Protein AF-A0A7W4GIZ9-F1 (afdb_monomer_lite)

Secondary structure (DSSP, 8-state):
--PPPP-TTSS--S--PPP---HHHHHHHHHHHHHHSTTHHHHHHHHHHHHHHH--TT-----TT-TT-HHHHHT-

pLDDT: mean 92.17, std 9.51, range [44.81, 98.25]

Sequence (76 aa):
MNSQQDTIYAHVTDQIADFQFDQRVAGVFNDMIRRSVPGYAQIINTIGDFANRFVTPQSNIYDLGSSLGSATLSIR

Structure (mmCIF, N/CA/C/O backbone):
data_AF-A0A7W4GIZ9-F1
#
_entry.id   AF-A0A7W4GIZ9-F1
#
loop_
_atom_site.group_PDB
_atom_site.id
_atom_site.type_symbol
_atom_site.label_atom_id
_atom_site.label_alt_id
_atom_site.label_comp_id
_atom_site.label_asym_id
_atom_site.label_entity_id
_atom_site.label_seq_id
_atom_site.pdbx_PDB_ins_code
_atom_site.Cartn_x
_atom_site.Cartn_y
_atom_site.Cartn_z
_atom_site.occupancy
_atom_site.B_iso_or_equiv
_atom_site.auth_seq_id
_atom_site.auth_comp_id
_atom_site.auth_asym_id
_atom_site.auth_atom_id
_atom_site.pdbx_PDB_model_num
ATOM 1 N N . MET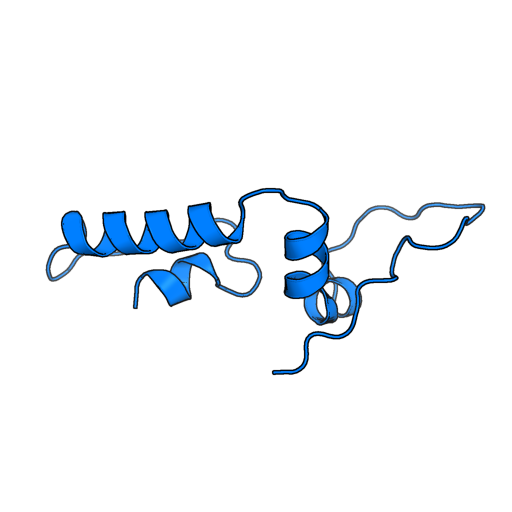 A 1 1 ? 7.834 -14.883 3.110 1.00 44.81 1 MET A N 1
ATOM 2 C CA . MET A 1 1 ? 7.515 -15.003 1.672 1.00 44.81 1 MET A CA 1
ATOM 3 C C . MET A 1 1 ? 8.598 -14.265 0.908 1.00 44.81 1 MET A C 1
ATOM 5 O O . MET A 1 1 ? 8.810 -13.099 1.210 1.00 44.81 1 MET A O 1
ATOM 9 N N . ASN A 1 2 ? 9.334 -14.934 0.018 1.00 46.31 2 ASN A N 1
ATOM 10 C CA . ASN A 1 2 ? 10.335 -14.261 -0.815 1.00 46.31 2 ASN A CA 1
ATOM 11 C C . ASN A 1 2 ? 9.601 -13.329 -1.785 1.00 46.31 2 ASN A C 1
ATOM 13 O O . ASN A 1 2 ? 8.958 -13.811 -2.713 1.00 46.31 2 ASN A O 1
ATOM 17 N N . SER A 1 3 ? 9.654 -12.016 -1.546 1.00 62.19 3 SER A N 1
ATOM 18 C CA . SER A 1 3 ? 9.219 -11.033 -2.537 1.00 62.19 3 SER A CA 1
ATOM 19 C C . SER A 1 3 ? 10.184 -11.109 -3.711 1.00 62.19 3 SER A C 1
ATOM 21 O O . SER A 1 3 ? 11.389 -10.913 -3.529 1.00 62.19 3 SER A O 1
ATOM 23 N N . GLN A 1 4 ? 9.674 -11.427 -4.898 1.00 84.44 4 GLN A N 1
ATOM 24 C CA . GLN A 1 4 ? 10.476 -11.310 -6.107 1.00 84.44 4 GLN A CA 1
ATOM 25 C C . GLN A 1 4 ? 10.862 -9.841 -6.298 1.00 84.44 4 GLN A C 1
ATOM 27 O O . GLN A 1 4 ? 10.100 -8.942 -5.941 1.00 84.44 4 GLN A O 1
ATOM 32 N N . GLN A 1 5 ? 12.071 -9.615 -6.804 1.00 89.94 5 GLN A N 1
ATOM 33 C CA . GLN A 1 5 ? 12.549 -8.269 -7.076 1.00 89.94 5 GLN A CA 1
ATOM 34 C C . GLN A 1 5 ? 11.699 -7.622 -8.176 1.00 89.94 5 GLN A C 1
ATOM 36 O O . GLN A 1 5 ? 11.512 -8.220 -9.237 1.00 89.94 5 GLN A O 1
ATOM 41 N N . ASP A 1 6 ? 11.232 -6.398 -7.941 1.00 93.69 6 ASP A N 1
ATOM 42 C CA . ASP A 1 6 ? 10.526 -5.617 -8.948 1.00 93.69 6 ASP A CA 1
ATOM 43 C C . ASP A 1 6 ? 11.471 -5.243 -10.096 1.00 93.69 6 ASP A C 1
ATOM 45 O O . ASP A 1 6 ? 12.545 -4.664 -9.903 1.00 93.69 6 ASP A O 1
ATOM 49 N N . THR A 1 7 ? 11.051 -5.612 -11.302 1.00 92.50 7 THR A N 1
ATOM 50 C CA . THR A 1 7 ? 11.714 -5.303 -12.573 1.00 92.50 7 THR A CA 1
ATOM 51 C C . THR A 1 7 ? 10.710 -4.886 -13.656 1.00 92.50 7 THR A C 1
ATOM 53 O O . THR A 1 7 ? 11.098 -4.748 -14.814 1.00 92.50 7 THR A O 1
ATOM 56 N N . ILE A 1 8 ? 9.434 -4.645 -13.302 1.00 90.56 8 ILE A N 1
ATOM 57 C CA . ILE A 1 8 ? 8.329 -4.455 -14.265 1.00 90.56 8 ILE A CA 1
ATOM 58 C C . ILE A 1 8 ? 8.603 -3.286 -15.219 1.00 90.56 8 ILE A C 1
ATOM 60 O O . ILE A 1 8 ? 8.306 -3.381 -16.407 1.00 90.56 8 ILE A O 1
ATOM 64 N N . TYR A 1 9 ? 9.221 -2.217 -14.714 1.00 89.31 9 TYR A N 1
ATOM 65 C CA . TYR A 1 9 ? 9.553 -1.009 -15.478 1.00 89.31 9 TYR A CA 1
ATOM 66 C C . TYR A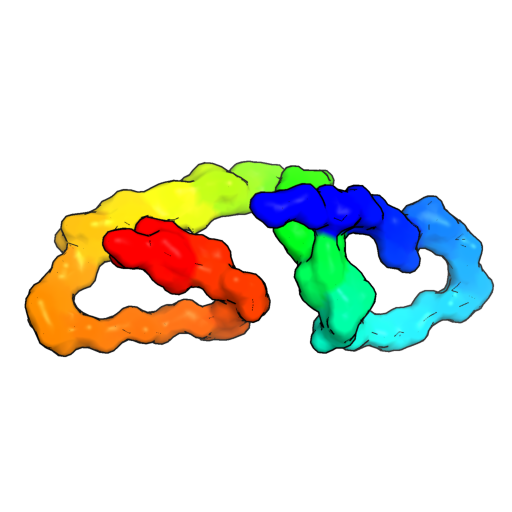 1 9 ? 11.067 -0.748 -15.558 1.00 89.31 9 TYR A C 1
ATOM 68 O O . TYR A 1 9 ? 11.498 0.388 -15.737 1.00 89.31 9 TYR A O 1
ATOM 76 N N . ALA A 1 10 ? 11.900 -1.785 -15.402 1.00 89.81 10 ALA A N 1
ATOM 77 C CA . ALA A 1 10 ? 13.361 -1.643 -15.373 1.00 89.81 10 ALA A CA 1
ATOM 78 C C . ALA A 1 10 ? 14.009 -1.450 -16.761 1.00 89.81 10 ALA A C 1
ATOM 80 O O . ALA A 1 10 ? 15.192 -1.116 -16.844 1.00 89.81 10 ALA A O 1
ATOM 81 N N . HIS A 1 11 ? 13.259 -1.666 -17.845 1.00 87.44 11 HIS A N 1
ATOM 82 C CA . HIS A 1 11 ? 13.753 -1.591 -19.220 1.00 87.44 11 HIS A CA 1
ATOM 83 C C . HIS A 1 11 ? 12.978 -0.564 -20.046 1.00 87.44 11 HIS A C 1
ATOM 85 O O . HIS A 1 11 ? 11.764 -0.410 -19.902 1.00 87.44 11 HIS A O 1
ATOM 91 N N . VAL A 1 12 ? 13.690 0.116 -20.946 1.00 86.19 12 VAL A N 1
ATOM 92 C CA . VAL A 1 12 ? 13.085 1.034 -21.917 1.00 86.19 12 VAL A CA 1
ATOM 93 C C . VAL A 1 12 ? 12.171 0.237 -22.846 1.00 86.19 12 VAL A C 1
ATOM 95 O O . VAL A 1 12 ? 12.577 -0.794 -23.378 1.00 86.19 12 VAL A O 1
ATOM 98 N N . THR A 1 13 ? 10.944 0.717 -23.031 1.00 83.38 13 THR A N 1
ATOM 99 C CA . THR A 1 13 ? 9.949 0.126 -23.933 1.00 83.38 13 THR A CA 1
ATOM 100 C C . THR A 1 13 ? 9.378 1.232 -24.815 1.00 83.38 13 THR A C 1
ATOM 102 O O . THR A 1 13 ? 9.070 2.309 -24.308 1.00 83.38 13 THR A O 1
ATOM 105 N N . ASP A 1 14 ? 9.218 0.971 -26.115 1.00 82.69 14 ASP A N 1
ATOM 106 C CA . ASP A 1 14 ? 8.731 1.965 -27.088 1.00 82.69 14 ASP A CA 1
ATOM 107 C C . ASP A 1 14 ? 7.276 2.402 -26.835 1.00 82.69 14 ASP A C 1
ATOM 109 O O . ASP A 1 14 ? 6.864 3.489 -27.239 1.00 82.69 14 ASP A O 1
ATOM 113 N N . GLN A 1 15 ? 6.494 1.565 -26.146 1.00 81.75 15 GLN A N 1
ATOM 114 C CA . GLN A 1 15 ? 5.135 1.867 -25.706 1.00 81.75 15 GLN A CA 1
ATOM 115 C C . GLN A 1 15 ? 4.962 1.506 -24.232 1.00 81.75 15 GLN A C 1
ATOM 117 O O . GLN A 1 15 ? 5.093 0.346 -23.841 1.00 81.75 15 GLN A O 1
ATOM 122 N N . ILE A 1 16 ? 4.632 2.507 -23.419 1.00 82.19 16 ILE A N 1
ATOM 123 C CA . ILE A 1 16 ? 4.232 2.316 -22.026 1.00 82.19 16 ILE A CA 1
ATOM 124 C C . ILE A 1 16 ? 2.713 2.152 -22.027 1.00 82.19 16 ILE A C 1
ATOM 126 O O . ILE A 1 16 ? 1.989 3.096 -22.333 1.00 82.19 16 ILE A O 1
ATOM 130 N N . ALA A 1 17 ? 2.242 0.939 -21.744 1.00 84.50 17 ALA A N 1
ATOM 131 C CA . ALA A 1 17 ? 0.819 0.682 -21.554 1.00 84.50 17 ALA A CA 1
ATOM 132 C C . ALA A 1 17 ? 0.303 1.380 -20.284 1.00 84.50 17 ALA A C 1
ATOM 134 O O . ALA A 1 17 ? 1.076 1.643 -19.359 1.00 84.50 17 ALA A O 1
ATOM 135 N N . ASP A 1 18 ? -1.007 1.632 -20.224 1.00 90.38 18 ASP A N 1
ATOM 136 C CA . ASP A 1 18 ? -1.643 2.171 -19.023 1.00 90.38 18 ASP A CA 1
ATOM 137 C C . ASP A 1 18 ? -1.379 1.271 -17.810 1.00 90.38 18 ASP A C 1
ATOM 139 O O . ASP A 1 18 ? -1.376 0.038 -17.896 1.00 90.38 18 ASP A O 1
ATOM 143 N N . PHE A 1 19 ? -1.165 1.903 -16.657 1.00 92.31 19 PHE A N 1
ATOM 144 C CA . PHE A 1 19 ? -0.920 1.178 -15.420 1.00 92.31 19 PHE A CA 1
ATOM 145 C C . PHE A 1 19 ? -2.139 0.333 -15.034 1.00 92.31 19 PHE A C 1
ATOM 147 O O . PHE A 1 19 ? -3.256 0.836 -14.912 1.00 92.31 19 PHE A O 1
ATOM 154 N N . GLN A 1 20 ? -1.892 -0.943 -14.742 1.00 94.12 20 GLN A N 1
ATOM 155 C CA . GLN A 1 20 ? -2.883 -1.851 -14.187 1.00 94.12 20 GLN A CA 1
ATOM 156 C C . GLN A 1 20 ? -2.313 -2.548 -12.955 1.00 94.12 20 GLN A C 1
ATOM 158 O O . GLN A 1 20 ? -1.230 -3.131 -12.999 1.00 94.12 20 GLN A O 1
ATOM 163 N N . PHE A 1 21 ? -3.077 -2.546 -11.862 1.00 94.56 21 PHE A N 1
ATOM 164 C CA . PHE A 1 21 ? -2.769 -3.368 -10.695 1.00 94.56 21 PHE A CA 1
ATOM 165 C C . PHE A 1 21 ? -3.173 -4.824 -10.972 1.00 94.56 21 PHE A C 1
ATOM 167 O O . PHE A 1 21 ? -4.277 -5.256 -10.645 1.00 94.56 21 PHE A O 1
ATOM 174 N N . ASP A 1 22 ? -2.302 -5.563 -11.653 1.00 94.69 22 ASP A N 1
ATOM 175 C CA . ASP A 1 22 ? -2.518 -6.957 -12.044 1.00 94.69 22 ASP A CA 1
ATOM 176 C C . ASP A 1 22 ? -1.688 -7.940 -11.192 1.00 94.69 22 ASP A C 1
ATOM 178 O O . ASP A 1 22 ? -1.047 -7.569 -10.206 1.00 94.69 22 ASP A O 1
ATOM 182 N N . GLN A 1 23 ? -1.689 -9.222 -11.571 1.00 94.44 23 GLN A N 1
ATOM 183 C CA . GLN A 1 23 ? -0.926 -10.266 -10.876 1.00 94.44 23 GLN A CA 1
ATOM 184 C C . GLN A 1 23 ? 0.590 -10.026 -10.885 1.00 94.44 23 GLN A C 1
ATOM 186 O O . GLN A 1 23 ? 1.275 -10.437 -9.950 1.00 94.44 23 GLN A O 1
ATOM 191 N N . ARG A 1 24 ? 1.123 -9.355 -11.914 1.00 92.75 24 ARG A N 1
ATOM 192 C CA . ARG A 1 24 ? 2.554 -9.042 -11.998 1.00 92.75 24 ARG A CA 1
ATOM 193 C C . ARG A 1 24 ? 2.899 -7.997 -10.946 1.00 92.75 24 ARG A C 1
ATOM 195 O O . ARG A 1 24 ? 3.798 -8.233 -10.145 1.00 92.75 24 ARG A O 1
ATOM 202 N N . VAL A 1 25 ? 2.133 -6.901 -10.896 1.00 94.56 25 VAL A N 1
ATOM 203 C CA . VAL A 1 25 ? 2.301 -5.839 -9.888 1.00 94.56 25 VAL A CA 1
ATOM 204 C C . VAL A 1 25 ? 2.109 -6.397 -8.480 1.00 94.56 25 VAL A C 1
ATOM 206 O O . VAL A 1 25 ? 2.968 -6.195 -7.627 1.00 94.56 25 VAL A O 1
ATOM 209 N N . ALA A 1 26 ? 1.042 -7.164 -8.239 1.00 95.12 26 ALA A N 1
ATOM 210 C CA . ALA A 1 26 ? 0.785 -7.776 -6.936 1.00 95.12 26 ALA A CA 1
ATOM 211 C C . ALA A 1 26 ? 1.926 -8.711 -6.484 1.00 95.12 26 ALA A C 1
ATOM 213 O O . ALA A 1 26 ? 2.292 -8.704 -5.309 1.00 95.12 26 ALA A O 1
ATOM 214 N N . GLY A 1 27 ? 2.526 -9.474 -7.406 1.00 94.88 27 GLY A N 1
ATOM 215 C CA . GLY A 1 27 ? 3.61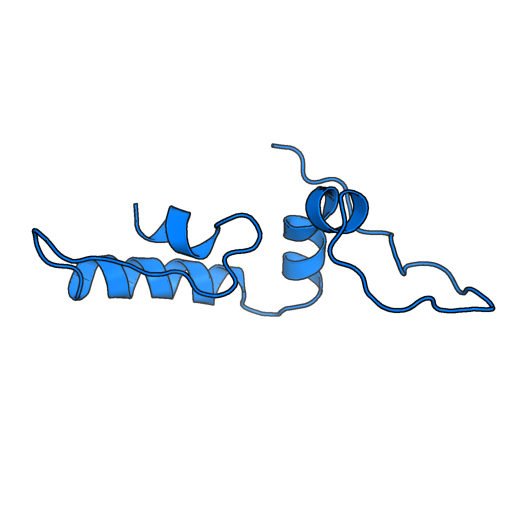5 -10.411 -7.111 1.00 94.88 27 GLY A CA 1
ATOM 216 C C . GLY A 1 27 ? 4.912 -9.756 -6.621 1.00 94.88 27 GLY A C 1
ATOM 217 O O . GLY A 1 27 ? 5.657 -10.374 -5.857 1.00 94.88 27 GLY A O 1
ATOM 218 N N . VAL A 1 28 ? 5.164 -8.502 -7.006 1.00 94.75 28 VAL A N 1
ATOM 219 C CA . VAL A 1 28 ? 6.366 -7.740 -6.611 1.00 94.75 28 VAL A CA 1
ATOM 220 C C . VAL A 1 28 ? 6.057 -6.525 -5.734 1.00 94.75 28 VAL A C 1
ATOM 222 O O . VAL A 1 28 ? 6.976 -5.820 -5.327 1.00 94.75 28 VAL A O 1
ATOM 225 N N . PHE A 1 29 ? 4.789 -6.284 -5.387 1.00 95.31 29 PHE A N 1
ATOM 226 C CA . PHE A 1 29 ? 4.324 -5.038 -4.765 1.00 95.31 29 PHE A CA 1
ATOM 227 C C . PHE A 1 29 ? 5.111 -4.633 -3.509 1.00 95.31 29 PHE A C 1
ATOM 229 O O . PHE A 1 29 ? 5.477 -3.471 -3.345 1.00 95.31 29 PHE A O 1
ATOM 236 N N . ASN A 1 30 ? 5.431 -5.596 -2.639 1.00 92.19 30 ASN A N 1
ATOM 237 C CA . ASN A 1 30 ? 6.211 -5.329 -1.426 1.00 92.19 30 ASN A CA 1
ATOM 238 C C . ASN A 1 30 ? 7.620 -4.806 -1.737 1.00 92.19 30 ASN A C 1
ATOM 240 O O . ASN A 1 30 ? 8.113 -3.915 -1.047 1.00 92.19 30 ASN A O 1
ATOM 244 N N . ASP A 1 31 ? 8.271 -5.361 -2.758 1.00 94.75 31 ASP A N 1
ATOM 245 C CA . ASP A 1 31 ? 9.601 -4.929 -3.176 1.00 94.75 31 ASP A CA 1
ATOM 246 C C . ASP A 1 31 ? 9.540 -3.595 -3.935 1.00 94.75 31 ASP A C 1
ATOM 248 O O . ASP A 1 31 ? 10.300 -2.679 -3.615 1.00 94.75 31 ASP A O 1
ATOM 252 N N . MET A 1 32 ? 8.564 -3.455 -4.841 1.00 95.06 32 MET A N 1
ATOM 253 C CA . MET A 1 32 ? 8.259 -2.223 -5.575 1.00 95.06 32 MET A CA 1
ATOM 254 C C . MET A 1 32 ? 8.121 -1.033 -4.617 1.00 95.06 32 MET A C 1
ATOM 256 O O . MET A 1 32 ? 8.839 -0.039 -4.742 1.00 95.06 32 MET A O 1
ATOM 260 N N . ILE A 1 33 ? 7.249 -1.133 -3.609 1.00 94.75 33 ILE A N 1
ATOM 261 C CA . ILE A 1 33 ? 6.997 -0.042 -2.658 1.00 94.75 33 ILE A CA 1
ATOM 262 C C . ILE A 1 33 ? 8.207 0.217 -1.757 1.00 94.75 33 ILE A C 1
ATOM 264 O O . ILE A 1 33 ? 8.583 1.371 -1.558 1.00 94.75 33 ILE A O 1
ATOM 268 N N . ARG A 1 34 ? 8.870 -0.832 -1.249 1.00 90.88 34 ARG A N 1
ATOM 269 C CA . ARG A 1 34 ? 10.047 -0.685 -0.373 1.00 90.88 34 ARG A CA 1
ATOM 270 C C . ARG A 1 34 ? 11.174 0.118 -1.028 1.00 90.88 34 ARG A C 1
ATOM 272 O O . ARG A 1 34 ? 11.922 0.793 -0.323 1.00 90.88 34 ARG A O 1
ATOM 279 N N . ARG A 1 35 ? 11.315 0.024 -2.351 1.00 92.00 35 ARG A N 1
ATOM 280 C CA . ARG A 1 35 ? 12.368 0.701 -3.122 1.00 92.00 35 ARG A CA 1
ATOM 281 C C . ARG A 1 35 ? 11.959 2.072 -3.654 1.00 92.00 35 ARG A C 1
ATOM 283 O O . ARG A 1 35 ? 12.838 2.881 -3.928 1.00 92.00 35 ARG A O 1
ATOM 290 N N . SER A 1 36 ? 10.661 2.325 -3.811 1.00 94.31 36 SER A N 1
ATOM 291 C CA . SER A 1 36 ? 10.138 3.548 -4.440 1.00 94.31 36 SER A CA 1
ATOM 292 C C . SER A 1 36 ? 9.506 4.542 -3.463 1.00 94.31 36 SER A C 1
ATOM 294 O O . SER A 1 36 ? 9.411 5.722 -3.789 1.00 94.31 36 SER A O 1
ATOM 296 N N . VAL A 1 37 ? 9.113 4.106 -2.260 1.00 95.88 37 VAL A N 1
ATOM 297 C CA . VAL A 1 37 ? 8.481 4.957 -1.241 1.00 95.88 37 VAL A CA 1
ATOM 298 C C . VAL A 1 37 ? 9.353 5.005 0.021 1.00 95.88 37 VAL A C 1
ATOM 300 O O . VAL A 1 37 ? 9.274 4.118 0.880 1.00 95.88 37 VAL A O 1
ATOM 303 N N . PRO A 1 38 ? 10.195 6.045 0.176 1.00 96.75 38 PRO A N 1
ATOM 304 C CA . PRO A 1 38 ? 10.998 6.234 1.377 1.00 96.75 38 PRO A CA 1
ATOM 305 C C . PRO A 1 38 ? 10.125 6.308 2.634 1.00 96.75 38 PRO A C 1
ATOM 307 O O . PRO A 1 38 ? 9.118 7.009 2.668 1.00 96.75 38 PRO A O 1
ATOM 310 N N . GLY A 1 39 ? 10.516 5.585 3.684 1.00 96.56 39 GLY A N 1
ATOM 311 C CA . GLY A 1 39 ? 9.804 5.602 4.965 1.00 96.56 39 GLY A CA 1
ATOM 312 C C . GLY A 1 39 ? 8.513 4.778 5.011 1.00 96.56 39 GLY A C 1
ATOM 313 O O . GLY A 1 39 ? 7.878 4.750 6.060 1.00 96.56 39 GLY A O 1
ATOM 314 N N . TYR A 1 40 ? 8.145 4.049 3.949 1.00 96.25 40 TYR A N 1
ATOM 315 C CA . TYR A 1 40 ? 6.919 3.238 3.929 1.00 96.25 40 TYR A CA 1
ATOM 316 C C . TYR A 1 40 ? 6.792 2.293 5.134 1.00 96.25 40 TYR A C 1
ATOM 318 O O . TYR A 1 40 ? 5.759 2.266 5.796 1.00 96.25 40 TYR A O 1
ATOM 326 N N . ALA A 1 41 ? 7.861 1.565 5.476 1.00 94.88 41 ALA A N 1
ATOM 327 C CA . ALA A 1 41 ? 7.854 0.664 6.631 1.00 94.88 41 ALA A CA 1
ATOM 328 C C . ALA A 1 41 ? 7.594 1.406 7.954 1.00 94.88 41 ALA A C 1
ATOM 330 O O . ALA A 1 41 ? 6.871 0.903 8.809 1.00 94.88 41 ALA A O 1
ATOM 331 N N . GLN A 1 42 ? 8.138 2.619 8.100 1.00 97.56 42 GLN A N 1
ATOM 332 C CA . GLN A 1 42 ? 7.903 3.445 9.281 1.00 97.56 42 GLN A CA 1
ATOM 333 C C . GLN A 1 42 ? 6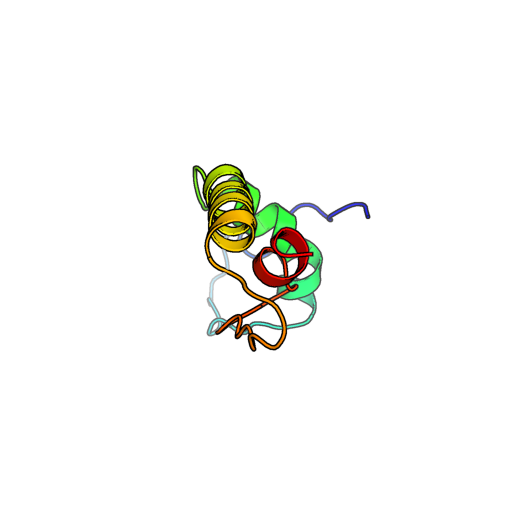.439 3.887 9.360 1.00 97.56 42 GLN A C 1
ATOM 335 O O . GLN A 1 42 ? 5.849 3.811 10.430 1.00 97.56 42 GLN A O 1
ATOM 340 N N . ILE A 1 43 ? 5.842 4.286 8.232 1.00 97.00 43 ILE A N 1
ATOM 341 C CA . ILE A 1 43 ? 4.423 4.662 8.157 1.00 97.00 43 ILE A CA 1
ATOM 342 C C . ILE A 1 43 ? 3.533 3.491 8.585 1.00 97.00 43 ILE A C 1
ATOM 344 O O . ILE A 1 43 ? 2.650 3.683 9.417 1.00 97.00 43 ILE A O 1
ATOM 348 N N . ILE A 1 44 ? 3.78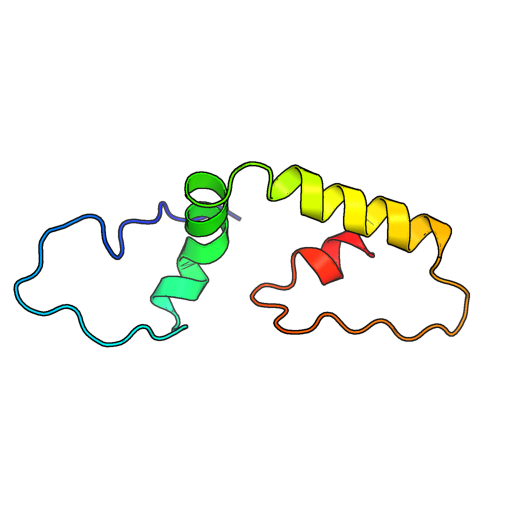6 2.283 8.067 1.00 97.38 44 ILE A N 1
ATOM 349 C CA . ILE A 1 44 ? 3.027 1.083 8.447 1.00 97.38 44 ILE A CA 1
ATOM 350 C C . ILE A 1 44 ? 3.133 0.823 9.954 1.00 97.38 44 ILE A C 1
ATOM 352 O O . ILE A 1 44 ? 2.105 0.673 10.607 1.00 97.38 44 ILE A O 1
ATOM 356 N N . ASN A 1 45 ? 4.338 0.869 10.527 1.00 97.44 45 ASN A N 1
ATOM 357 C CA . ASN A 1 45 ? 4.520 0.681 11.969 1.00 97.44 45 ASN A CA 1
ATOM 358 C C . ASN A 1 45 ? 3.761 1.738 12.788 1.00 97.44 45 ASN A C 1
ATOM 360 O O . ASN A 1 45 ? 3.072 1.404 13.747 1.00 97.44 45 ASN A O 1
ATOM 364 N N . THR A 1 46 ? 3.827 3.009 12.379 1.00 98.25 46 THR A N 1
ATOM 365 C CA . THR A 1 46 ? 3.106 4.099 13.052 1.00 98.25 46 THR A CA 1
ATOM 366 C C . THR A 1 46 ? 1.584 3.936 12.962 1.00 98.25 46 THR A C 1
ATOM 368 O O . THR A 1 46 ? 0.879 4.297 13.903 1.00 98.25 46 THR A O 1
ATOM 371 N N . ILE A 1 47 ? 1.053 3.355 11.877 1.00 98.00 47 ILE A N 1
ATOM 372 C CA . ILE A 1 47 ? -0.369 2.979 11.798 1.00 98.00 47 ILE A CA 1
ATOM 373 C C . ILE A 1 47 ? -0.708 1.951 12.886 1.00 98.00 47 ILE A C 1
ATOM 375 O O . ILE A 1 47 ? -1.715 2.123 13.571 1.00 98.00 47 ILE A O 1
ATOM 379 N N . GLY A 1 48 ? 0.132 0.930 13.084 1.00 97.62 48 GLY A N 1
ATOM 380 C CA . GLY A 1 48 ? -0.022 -0.036 14.177 1.00 97.62 48 GLY A CA 1
ATOM 381 C C . GLY A 1 48 ? 0.010 0.620 15.562 1.00 97.62 48 GLY A C 1
ATOM 382 O O . GLY A 1 48 ? -0.864 0.363 16.389 1.00 97.62 48 GLY A O 1
ATOM 383 N N . ASP A 1 49 ? 0.951 1.538 15.798 1.00 98.12 49 ASP A N 1
ATOM 384 C CA . ASP A 1 49 ? 1.045 2.292 17.058 1.00 98.12 49 ASP A CA 1
ATOM 385 C C . ASP A 1 49 ? -0.222 3.116 17.334 1.00 98.12 49 ASP A C 1
ATOM 387 O O . ASP A 1 49 ? -0.746 3.122 18.453 1.00 98.12 49 ASP A O 1
ATOM 391 N N . PHE A 1 50 ? -0.759 3.787 16.311 1.00 98.00 50 PHE A N 1
ATOM 392 C CA . PHE A 1 50 ? -2.030 4.494 16.434 1.00 98.00 50 PHE A CA 1
ATOM 393 C C . PHE A 1 50 ? -3.193 3.540 16.665 1.00 98.00 50 PHE A C 1
ATOM 395 O O . PHE A 1 50 ? -4.036 3.809 17.521 1.00 98.00 50 PHE A O 1
ATOM 402 N N . ALA A 1 51 ? -3.240 2.411 15.968 1.00 97.38 51 ALA A N 1
ATOM 403 C CA . ALA A 1 51 ? -4.304 1.445 16.164 1.00 97.38 51 ALA A CA 1
ATOM 404 C C . ALA A 1 51 ? -4.331 0.919 17.605 1.00 97.38 51 ALA A C 1
ATOM 406 O O . ALA A 1 51 ? -5.383 0.955 18.240 1.00 97.38 51 ALA A O 1
ATOM 407 N N . ASN A 1 52 ? -3.168 0.589 18.172 1.00 96.19 52 ASN A N 1
ATOM 408 C CA . ASN A 1 52 ? -3.026 0.197 19.578 1.00 96.19 52 ASN A CA 1
ATOM 409 C C . ASN A 1 52 ? -3.538 1.258 20.563 1.00 96.19 52 ASN A C 1
ATOM 411 O O . ASN A 1 52 ? -3.955 0.930 21.675 1.00 96.19 52 ASN A O 1
ATOM 415 N N . ARG A 1 53 ? -3.497 2.540 20.184 1.00 97.25 53 ARG A N 1
ATOM 416 C CA . ARG A 1 53 ? -3.946 3.643 21.038 1.00 97.25 53 ARG A CA 1
ATOM 417 C C . ARG A 1 53 ? -5.428 3.976 20.883 1.00 97.25 53 ARG A C 1
ATOM 419 O O . ARG A 1 53 ? -6.048 4.379 21.866 1.00 97.25 53 ARG A O 1
ATOM 426 N N . PHE A 1 54 ? -5.962 3.891 19.669 1.00 97.06 54 PHE A N 1
ATOM 427 C CA . PHE A 1 54 ? -7.266 4.461 19.323 1.00 97.06 54 PHE A CA 1
ATOM 428 C C . PHE A 1 54 ? -8.351 3.419 19.053 1.00 97.06 54 PHE A C 1
ATOM 430 O O . PHE A 1 54 ? -9.531 3.741 19.186 1.00 97.06 54 PHE A O 1
ATOM 437 N N . VAL A 1 55 ? -7.988 2.187 18.690 1.00 97.31 55 VAL A N 1
ATOM 438 C CA . VAL A 1 55 ? -8.964 1.117 18.469 1.00 97.31 55 VAL A CA 1
ATOM 439 C C . VAL A 1 55 ? -9.509 0.659 19.816 1.00 97.31 55 VAL A C 1
ATOM 441 O O . VAL A 1 55 ? -8.764 0.304 20.728 1.00 97.31 55 VAL A O 1
ATOM 444 N N . THR A 1 56 ? -10.831 0.653 19.941 1.00 96.81 56 THR A N 1
ATOM 445 C CA . THR A 1 56 ? -11.539 0.178 21.133 1.00 96.81 56 THR A CA 1
ATOM 446 C C . THR A 1 56 ? -12.274 -1.128 20.835 1.00 96.81 56 THR A C 1
ATOM 448 O O . THR A 1 56 ? -12.504 -1.460 19.664 1.00 96.81 56 THR A O 1
ATOM 451 N N . PRO A 1 57 ? -12.693 -1.880 21.870 1.00 96.12 57 PRO A N 1
ATOM 452 C CA . PRO A 1 57 ? -13.615 -2.989 21.685 1.00 96.12 57 PRO A CA 1
ATOM 453 C C . PRO A 1 57 ? -14.821 -2.577 20.826 1.00 96.12 57 PRO A C 1
ATOM 455 O O . PRO A 1 57 ? -15.333 -1.465 20.941 1.00 96.12 57 PRO A O 1
ATOM 458 N N . GLN A 1 58 ? -15.244 -3.480 19.938 1.00 96.19 58 GLN A N 1
ATOM 459 C CA . GLN A 1 58 ? -16.348 -3.267 18.990 1.00 96.19 58 GLN A CA 1
ATOM 460 C C . GLN A 1 58 ? -16.135 -2.135 17.959 1.00 96.19 58 GLN A C 1
ATOM 462 O O . GLN A 1 58 ? -17.078 -1.754 17.266 1.00 96.19 58 GLN A O 1
ATOM 467 N N . SER A 1 59 ? -14.908 -1.631 17.797 1.00 96.75 59 SER A N 1
ATOM 468 C CA . SER A 1 59 ? -14.559 -0.765 16.667 1.00 96.75 59 SER A CA 1
ATOM 469 C C . SER A 1 59 ? -14.545 -1.535 15.345 1.00 96.75 59 SER A C 1
ATOM 471 O O . SER A 1 59 ? -14.120 -2.688 15.283 1.00 96.75 59 SER A O 1
ATOM 473 N N . ASN A 1 60 ? -14.936 -0.852 14.269 1.00 96.56 60 ASN A N 1
ATOM 474 C CA . ASN A 1 60 ? -14.700 -1.302 12.899 1.00 96.56 60 ASN A CA 1
ATOM 475 C C . ASN A 1 60 ? -13.525 -0.518 12.313 1.00 96.56 60 ASN A C 1
ATOM 477 O O . ASN A 1 60 ? -13.455 0.701 12.468 1.00 96.56 60 ASN A O 1
ATOM 481 N N . ILE A 1 61 ? -12.629 -1.212 11.618 1.00 96.25 61 ILE A N 1
ATOM 482 C CA . ILE A 1 61 ? -11.455 -0.624 10.968 1.00 96.25 61 ILE A CA 1
ATOM 483 C C . ILE A 1 61 ? -11.583 -0.841 9.464 1.00 96.25 61 ILE A C 1
ATOM 485 O O . ILE A 1 61 ? -11.903 -1.942 9.018 1.00 96.25 61 ILE A O 1
ATOM 489 N N . TYR A 1 62 ? -11.310 0.208 8.693 1.00 97.31 62 TYR A N 1
ATOM 490 C CA . TYR A 1 62 ? -11.390 0.187 7.237 1.00 97.31 62 TYR A CA 1
ATOM 491 C C . TYR A 1 62 ? -10.056 0.642 6.643 1.00 97.31 62 TYR 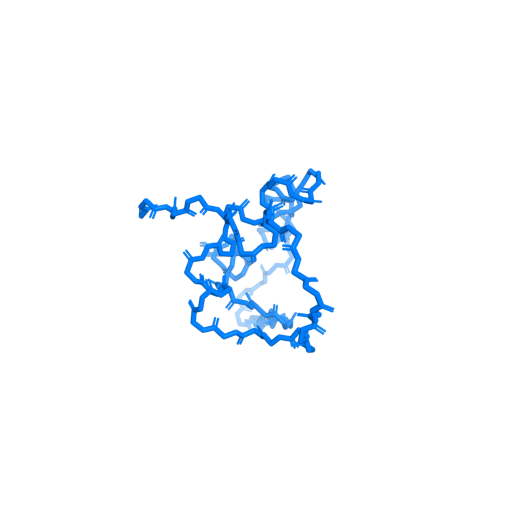A C 1
ATOM 493 O O . TYR A 1 62 ? -9.650 1.788 6.820 1.00 97.31 62 TYR A O 1
ATOM 501 N N . ASP A 1 63 ? -9.387 -0.265 5.934 1.00 97.56 63 ASP A N 1
ATOM 502 C CA . ASP A 1 63 ? -8.158 -0.010 5.179 1.00 97.56 63 ASP A CA 1
ATOM 503 C C . ASP A 1 63 ? -8.528 0.264 3.713 1.00 97.56 63 ASP A C 1
ATOM 505 O O . ASP A 1 63 ? -8.867 -0.646 2.950 1.00 97.56 63 ASP A O 1
ATOM 509 N N . LEU A 1 64 ? -8.579 1.545 3.347 1.00 97.62 64 LEU A N 1
ATOM 510 C CA . LEU A 1 64 ? -9.042 1.989 2.033 1.00 97.62 64 LEU A CA 1
ATOM 511 C C . LEU A 1 64 ? -7.891 1.934 1.025 1.00 97.62 64 LEU A C 1
ATOM 513 O O . LEU A 1 64 ? -6.885 2.616 1.189 1.00 97.62 64 LEU A O 1
ATOM 517 N N . GLY A 1 65 ? -8.056 1.148 -0.043 1.00 95.94 65 GLY A N 1
ATOM 518 C CA . GLY A 1 65 ? -6.956 0.880 -0.977 1.00 95.94 65 GLY A CA 1
ATOM 519 C C . GLY A 1 65 ? -5.926 -0.094 -0.397 1.00 95.94 65 GLY A C 1
ATOM 520 O O . GLY A 1 65 ? -4.723 0.074 -0.592 1.00 95.94 65 GLY A O 1
ATOM 521 N N . SER A 1 66 ? -6.406 -1.126 0.302 1.00 95.56 66 SER A N 1
ATOM 522 C CA . SER A 1 66 ? -5.597 -2.027 1.132 1.00 95.56 66 SER A CA 1
ATOM 523 C C . SER A 1 66 ? -4.474 -2.765 0.401 1.00 95.56 66 SER A C 1
ATOM 525 O O . SER A 1 66 ? -3.532 -3.218 1.046 1.00 95.56 66 SER A O 1
ATOM 527 N N . SER A 1 67 ? -4.504 -2.859 -0.932 1.00 95.75 67 SER A N 1
ATOM 528 C CA . SER A 1 67 ? -3.477 -3.547 -1.726 1.00 95.75 67 SER A CA 1
ATOM 529 C C . SER A 1 67 ? -3.255 -4.984 -1.215 1.00 95.75 67 SER A C 1
ATOM 531 O O . SER A 1 67 ? -4.176 -5.794 -1.272 1.00 95.75 67 SER A O 1
ATOM 533 N N . LEU A 1 68 ? -2.070 -5.309 -0.677 1.00 94.94 68 LEU A N 1
ATOM 534 C CA . LEU A 1 68 ? -1.777 -6.611 -0.052 1.00 94.94 68 LEU A CA 1
ATOM 535 C C . LEU A 1 68 ? -2.096 -6.676 1.456 1.00 94.94 68 LEU A C 1
ATOM 537 O O . LEU A 1 68 ? -1.784 -7.665 2.116 1.00 94.94 68 LEU A O 1
ATOM 541 N N . GLY A 1 69 ? -2.703 -5.631 2.012 1.00 95.88 69 GLY A N 1
ATOM 542 C CA . GLY A 1 69 ? -3.177 -5.563 3.392 1.00 95.88 69 GLY A CA 1
ATOM 543 C C . GLY A 1 69 ? -2.111 -5.201 4.423 1.00 95.88 69 GLY A C 1
ATOM 544 O O . GLY A 1 69 ? -2.309 -5.496 5.595 1.00 95.88 69 GLY A O 1
ATOM 545 N N . SER A 1 70 ? -0.987 -4.585 4.038 1.00 95.94 70 SER A N 1
ATOM 546 C CA . SER A 1 70 ? 0.104 -4.249 4.972 1.00 95.94 70 SER A CA 1
ATOM 547 C C . SER A 1 70 ? -0.369 -3.423 6.174 1.00 95.94 70 SER A C 1
ATOM 549 O O . SER A 1 70 ? 0.010 -3.723 7.303 1.00 95.94 70 SER A O 1
ATOM 551 N N . ALA A 1 71 ? -1.222 -2.416 5.948 1.00 96.75 71 ALA A N 1
ATOM 552 C CA . ALA A 1 71 ? -1.775 -1.595 7.023 1.00 96.75 71 ALA A CA 1
ATOM 553 C C . ALA A 1 71 ? -2.748 -2.409 7.887 1.00 96.75 71 ALA A C 1
ATOM 555 O O . ALA A 1 71 ? -2.563 -2.480 9.097 1.00 96.75 71 ALA A O 1
ATOM 556 N N . THR A 1 72 ? -3.704 -3.114 7.273 1.00 96.88 72 THR A N 1
ATOM 557 C CA . THR A 1 72 ? -4.595 -4.057 7.979 1.00 96.88 72 THR A CA 1
ATOM 558 C C . THR A 1 72 ? -3.833 -5.056 8.859 1.00 96.88 72 THR A C 1
ATOM 560 O O . THR A 1 72 ? -4.241 -5.325 9.986 1.00 96.88 72 THR A O 1
ATOM 563 N N . LEU A 1 73 ? -2.732 -5.622 8.361 1.00 95.88 73 LEU A N 1
ATOM 564 C CA . LEU A 1 73 ? -1.912 -6.586 9.094 1.00 95.88 73 LEU A CA 1
ATOM 565 C C . LEU A 1 73 ? -1.155 -5.942 10.254 1.00 95.88 73 LEU A C 1
ATOM 567 O O . LEU A 1 73 ? -0.994 -6.592 11.275 1.00 95.88 73 LEU A O 1
ATOM 571 N N . SER A 1 74 ? -0.727 -4.685 10.120 1.00 96.44 74 SER A N 1
ATOM 572 C CA . SER A 1 74 ? -0.061 -3.956 11.205 1.00 96.44 74 SER A CA 1
ATOM 573 C C . SER A 1 74 ? -0.992 -3.595 12.364 1.00 96.44 74 SER A C 1
ATOM 575 O O . SER A 1 74 ? -0.507 -3.231 13.431 1.00 96.44 74 SER A O 1
ATOM 577 N N . ILE A 1 75 ? -2.306 -3.626 12.140 1.00 95.25 75 ILE A N 1
ATOM 578 C CA . ILE A 1 75 ? -3.327 -3.321 13.149 1.00 95.25 75 ILE A CA 1
ATOM 579 C C . ILE A 1 75 ? -3.687 -4.566 13.986 1.00 95.25 75 ILE A C 1
ATOM 581 O O . ILE A 1 75 ? -4.284 -4.431 15.052 1.00 95.25 75 ILE A O 1
ATOM 585 N N . ARG A 1 76 ? -3.358 -5.771 13.502 1.00 80.50 76 ARG A N 1
ATOM 586 C CA . ARG A 1 76 ? -3.585 -7.034 14.222 1.00 80.50 76 ARG A CA 1
ATOM 587 C C . ARG A 1 76 ? -2.556 -7.251 15.321 1.00 80.50 76 ARG A C 1
ATOM 589 O O . ARG A 1 76 ? -2.974 -7.812 16.356 1.00 80.50 76 ARG A O 1
#

Radius of gyration: 15.65 Å; chains: 1; bounding box: 30×21×49 Å

Foldseek 3Di:
DDQDADCPPVDDDPDDDDDDPDPNCLSNVVNVCPVVPPCPVVVLLVLLVVLVVPPDPPDDDDDPVCRVNSNVVSVD